Protein AF-A0A4Y2G531-F1 (afdb_monomer_lite)

Radius of gyration: 19.75 Å; chains: 1; bounding box: 30×28×68 Å

Secondary structure (DSSP, 8-state):
------PPP----HHHHHHHHHTTT--BSTTSSB-PPTT-GGG-HIIIIIHHHHHHHHSSS--SSHHHHHHHHHHHHHT--HHHHHT-

Sequence (88 aa):
MVPTQRRPPLKVSSVQQNIRDTFQQQVIGYGGCVEWPLRSPDLNPLDFFLWGYIKQRVYATPPPTLQELRNRITDACASVSPTILYNV

Organism: Araneus ventricosus (NCBI:txid182803)

pLDDT: mean 70.26, std 16.35, range [27.05, 93.75]

Foldseek 3Di:
DDPPPPDPPDDCPPVNVVVCVVCVLCDADCPGPHDDDDPPLVPPCCSPPVVVQLCCQLVVDPQPDPVSSVVSSVVSVVPDDVVVVVVD

Structure (mmCIF, N/CA/C/O backbone):
data_AF-A0A4Y2G531-F1
#
_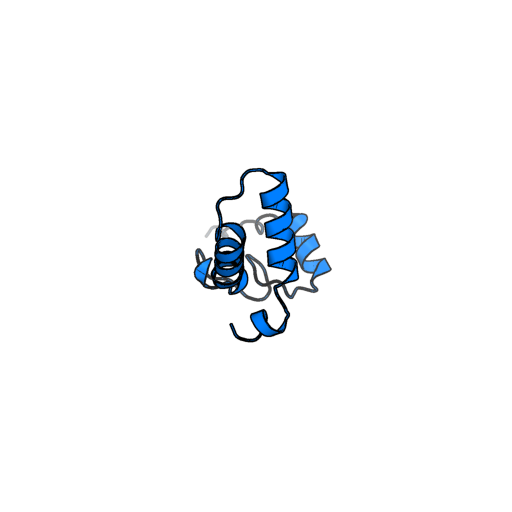entry.id   AF-A0A4Y2G531-F1
#
loop_
_atom_site.group_PDB
_atom_site.id
_atom_site.type_symbol
_atom_site.label_atom_id
_atom_site.label_alt_id
_atom_site.label_comp_id
_atom_site.label_asym_id
_atom_site.label_entity_id
_atom_site.label_seq_id
_atom_site.pdbx_PDB_ins_code
_atom_site.Cartn_x
_atom_site.Cartn_y
_atom_site.Cartn_z
_atom_site.occupancy
_atom_site.B_iso_or_equiv
_atom_site.auth_seq_id
_atom_site.auth_comp_id
_atom_site.auth_asym_id
_atom_site.auth_atom_id
_atom_site.pdbx_PDB_model_num
ATOM 1 N N . MET A 1 1 ? 5.391 -17.206 55.105 1.00 41.50 1 MET A N 1
ATOM 2 C CA . MET A 1 1 ? 4.583 -16.633 54.006 1.00 41.50 1 MET A CA 1
ATOM 3 C C . MET A 1 1 ? 5.301 -15.393 53.500 1.00 41.50 1 MET A C 1
ATOM 5 O O . MET A 1 1 ? 5.394 -14.424 54.238 1.00 41.50 1 MET A O 1
ATOM 9 N N . VAL A 1 2 ? 5.902 -15.456 52.312 1.00 37.81 2 VAL A N 1
ATOM 10 C CA . VAL A 1 2 ? 6.620 -14.327 51.697 1.00 37.81 2 VAL A CA 1
ATOM 11 C C . VAL A 1 2 ? 5.638 -13.611 50.767 1.00 37.81 2 VAL A C 1
ATOM 13 O O . VAL A 1 2 ? 5.013 -14.298 49.958 1.00 37.81 2 VAL A O 1
ATOM 16 N N . PRO A 1 3 ? 5.456 -12.281 50.852 1.00 38.59 3 PRO A N 1
ATOM 17 C CA . PRO A 1 3 ? 4.603 -11.574 49.910 1.00 38.59 3 PRO A CA 1
ATOM 18 C C . PRO A 1 3 ? 5.233 -11.652 48.523 1.00 38.59 3 PRO A C 1
ATOM 20 O O . PRO A 1 3 ? 6.378 -11.244 48.320 1.00 38.59 3 PRO A O 1
ATOM 23 N N . THR A 1 4 ? 4.484 -12.184 47.565 1.00 42.81 4 THR A N 1
ATOM 24 C CA . THR A 1 4 ? 4.841 -12.197 46.151 1.00 42.81 4 THR A CA 1
ATOM 25 C C . THR A 1 4 ? 5.035 -10.750 45.703 1.00 42.81 4 THR A C 1
ATOM 27 O O . THR A 1 4 ? 4.072 -9.993 45.586 1.00 42.81 4 THR A O 1
ATOM 30 N N . GLN A 1 5 ? 6.293 -10.354 45.498 1.00 41.50 5 GLN A N 1
ATOM 31 C CA . GLN A 1 5 ? 6.679 -9.119 44.822 1.00 41.50 5 GLN A CA 1
ATOM 32 C C . GLN A 1 5 ? 5.864 -9.035 43.525 1.00 41.50 5 GLN A C 1
ATOM 34 O O . GLN A 1 5 ? 6.099 -9.791 42.579 1.00 41.50 5 GLN A O 1
ATOM 39 N N . ARG A 1 6 ? 4.848 -8.163 43.491 1.00 36.09 6 ARG A N 1
ATOM 40 C CA . ARG A 1 6 ? 4.201 -7.804 42.231 1.00 36.09 6 ARG A CA 1
ATOM 41 C C . ARG A 1 6 ? 5.304 -7.177 41.391 1.00 36.09 6 ARG A C 1
ATOM 43 O O . ARG A 1 6 ? 5.804 -6.114 41.753 1.00 36.09 6 ARG A O 1
ATOM 50 N N . ARG A 1 7 ? 5.718 -7.858 40.318 1.00 27.05 7 ARG A N 1
ATOM 51 C CA . ARG A 1 7 ? 6.664 -7.288 39.356 1.00 27.05 7 ARG A CA 1
ATOM 52 C C . ARG A 1 7 ? 6.124 -5.910 38.953 1.00 27.05 7 ARG A C 1
ATOM 54 O O . ARG A 1 7 ? 4.936 -5.834 38.625 1.00 27.05 7 ARG A O 1
ATOM 61 N N . PRO A 1 8 ? 6.933 -4.840 39.004 1.00 37.72 8 PRO A N 1
ATOM 62 C CA . PRO A 1 8 ? 6.486 -3.529 38.559 1.00 37.72 8 PRO A CA 1
ATOM 63 C C . PRO A 1 8 ? 5.966 -3.657 37.122 1.00 37.72 8 PRO A C 1
ATOM 65 O O . PRO A 1 8 ? 6.568 -4.408 36.344 1.00 37.72 8 PRO A O 1
ATOM 68 N N . PRO A 1 9 ? 4.840 -3.002 36.776 1.00 46.06 9 PRO A N 1
ATOM 69 C CA . PRO A 1 9 ? 4.279 -3.084 35.436 1.00 46.06 9 PRO A CA 1
ATOM 70 C C . PRO A 1 9 ? 5.393 -2.748 34.452 1.00 46.06 9 PRO A C 1
ATOM 72 O O . PRO A 1 9 ? 6.031 -1.698 34.562 1.00 46.06 9 PRO A O 1
ATOM 75 N N . LEU A 1 10 ? 5.689 -3.712 33.574 1.00 45.88 10 LEU A N 1
ATOM 76 C CA . LEU A 1 10 ? 6.700 -3.595 32.530 1.00 45.88 10 LEU A CA 1
ATOM 77 C C . LEU A 1 10 ? 6.536 -2.220 31.889 1.00 45.88 10 LEU A C 1
ATOM 79 O O . LEU A 1 10 ? 5.448 -1.912 31.405 1.00 45.88 10 LEU A O 1
ATOM 83 N N . LYS A 1 11 ? 7.590 -1.396 31.998 1.00 50.53 11 LYS A N 1
ATOM 84 C CA . LYS A 1 11 ? 7.657 -0.009 31.524 1.00 50.53 11 LYS A CA 1
ATOM 85 C C . LYS A 1 11 ? 6.847 0.132 30.239 1.00 50.53 11 LYS A C 1
ATOM 87 O O . LYS A 1 11 ? 7.293 -0.324 29.187 1.00 50.53 11 LYS A O 1
ATOM 92 N N . VAL A 1 12 ? 5.682 0.771 30.335 1.00 57.50 12 VAL A N 1
ATOM 93 C CA . VAL A 1 12 ? 5.006 1.293 29.152 1.00 57.50 12 VAL A CA 1
ATOM 94 C C . VAL A 1 12 ? 6.015 2.210 28.477 1.00 57.50 12 VAL A C 1
ATOM 96 O O . VAL A 1 12 ? 6.546 3.133 29.097 1.00 57.50 12 VAL A O 1
ATOM 99 N N . SER A 1 13 ? 6.410 1.862 27.256 1.00 70.12 13 SER A N 1
ATOM 100 C CA . SER A 1 13 ? 7.399 2.661 26.536 1.00 70.12 13 SER A CA 1
ATOM 101 C C . SER A 1 13 ? 6.844 4.074 26.337 1.00 70.12 13 SER A C 1
ATOM 103 O O . SER A 1 13 ? 5.631 4.250 26.212 1.00 70.12 13 SER A O 1
ATOM 105 N N . SER A 1 14 ? 7.707 5.092 26.262 1.00 71.06 14 SER A N 1
ATOM 106 C CA . SER A 1 14 ? 7.266 6.463 25.950 1.00 71.06 14 SER A CA 1
ATOM 107 C C . SER A 1 14 ? 6.440 6.517 24.657 1.00 71.06 14 SER A C 1
ATOM 109 O O . SER A 1 14 ? 5.535 7.333 24.525 1.00 71.06 14 SER A O 1
ATOM 111 N N . VAL A 1 15 ? 6.708 5.580 23.740 1.00 67.56 15 VAL A N 1
ATOM 112 C CA . VAL A 1 15 ? 5.946 5.353 22.509 1.00 67.56 15 VAL A CA 1
ATOM 113 C C . VAL A 1 15 ? 4.511 4.905 22.810 1.00 67.56 15 VAL A C 1
ATOM 115 O O . VAL A 1 15 ? 3.574 5.484 22.276 1.00 67.56 15 VAL A O 1
ATOM 118 N N . GLN A 1 16 ? 4.304 3.933 23.704 1.00 70.31 16 GLN A N 1
ATOM 119 C CA . GLN A 1 16 ? 2.956 3.487 24.084 1.00 70.31 16 GLN A CA 1
ATOM 120 C C . GLN A 1 16 ? 2.143 4.582 24.776 1.00 70.31 16 GLN A C 1
ATOM 122 O O . GLN A 1 16 ? 0.942 4.686 24.532 1.00 70.31 16 GLN A O 1
ATOM 127 N N . GLN A 1 17 ? 2.779 5.401 25.616 1.00 72.38 17 GLN A N 1
ATOM 128 C CA . GLN A 1 17 ? 2.095 6.515 26.270 1.00 72.38 17 GLN A CA 1
ATOM 129 C C . GLN A 1 17 ? 1.677 7.580 25.248 1.00 72.38 17 GLN A C 1
ATOM 131 O O . GLN A 1 17 ? 0.514 7.965 25.207 1.00 72.38 17 GLN A O 1
ATOM 136 N N . ASN A 1 18 ? 2.586 7.959 24.347 1.00 76.19 18 ASN A N 1
ATOM 137 C CA . ASN A 1 18 ? 2.298 8.920 23.286 1.00 76.19 18 ASN A CA 1
ATOM 138 C C . ASN A 1 18 ? 1.149 8.465 22.369 1.00 76.19 18 ASN A C 1
ATOM 140 O O . ASN A 1 18 ? 0.273 9.259 22.033 1.00 76.19 18 ASN A O 1
ATOM 144 N N . ILE A 1 19 ? 1.110 7.180 22.012 1.00 72.56 19 ILE A N 1
ATOM 145 C CA . ILE A 1 19 ? 0.030 6.609 21.200 1.00 72.56 19 ILE A CA 1
ATOM 146 C C . ILE A 1 19 ? -1.300 6.664 21.967 1.00 72.56 19 ILE A C 1
ATOM 148 O O . ILE A 1 19 ? -2.313 7.089 21.417 1.00 72.56 19 ILE A O 1
ATOM 152 N N . ARG A 1 20 ? -1.316 6.287 23.250 1.00 72.19 20 ARG A N 1
ATOM 153 C CA . ARG A 1 20 ? -2.535 6.351 24.073 1.00 72.19 20 ARG A CA 1
ATOM 154 C C . ARG A 1 20 ? -3.081 7.771 24.202 1.00 72.19 20 ARG A C 1
ATOM 156 O O . ARG A 1 20 ? -4.294 7.941 24.099 1.00 72.19 20 ARG A O 1
ATOM 163 N N . ASP A 1 21 ? -2.206 8.754 24.394 1.00 78.44 21 ASP A N 1
ATOM 164 C CA . ASP A 1 21 ? -2.591 10.161 24.543 1.00 78.44 21 ASP A CA 1
ATOM 165 C C . ASP A 1 21 ? -3.100 10.744 23.216 1.00 78.44 21 ASP A C 1
ATOM 167 O O . ASP A 1 21 ? -4.109 11.447 23.190 1.00 78.44 21 ASP A O 1
ATOM 171 N N . THR A 1 22 ? -2.456 10.389 22.101 1.00 78.44 22 THR A N 1
ATOM 172 C CA . THR A 1 22 ? -2.829 10.858 20.756 1.00 78.44 22 THR A CA 1
ATOM 173 C C . THR A 1 22 ? -4.191 10.325 20.318 1.00 78.44 22 THR A C 1
ATOM 175 O O . THR A 1 22 ? -4.978 11.048 19.713 1.00 78.44 22 THR A O 1
ATOM 178 N N . PHE A 1 23 ? -4.488 9.067 20.646 1.00 71.88 23 PHE A N 1
ATOM 179 C CA . PHE A 1 23 ? -5.713 8.386 20.224 1.00 71.88 23 PHE A CA 1
ATOM 180 C C . PHE A 1 23 ? -6.748 8.249 21.348 1.00 71.88 23 PHE A C 1
ATOM 182 O O . PHE A 1 23 ? -7.648 7.424 21.243 1.00 71.88 23 PHE A O 1
ATOM 189 N N . GLN A 1 24 ? -6.635 9.020 22.438 1.00 76.06 24 GLN A N 1
ATOM 190 C CA . GLN A 1 24 ? -7.607 9.035 23.546 1.00 76.06 24 GLN A CA 1
ATOM 191 C C . GLN A 1 24 ? -7.973 7.631 24.074 1.00 76.06 24 GLN A C 1
ATOM 193 O O . GLN A 1 24 ? -9.133 7.327 24.338 1.00 76.06 24 GLN A O 1
ATOM 198 N N . GLN A 1 25 ? -6.980 6.746 24.202 1.00 68.38 25 GLN A N 1
ATOM 199 C CA . GLN A 1 25 ? -7.144 5.326 24.559 1.00 68.38 25 GLN A CA 1
ATOM 200 C C . GLN A 1 25 ? -7.960 4.457 23.576 1.00 68.38 25 GLN A C 1
ATOM 202 O O . GLN A 1 25 ? -8.101 3.257 23.817 1.00 68.38 25 GLN A O 1
ATOM 207 N N . GLN A 1 26 ? -8.411 4.987 22.436 1.00 65.31 26 GLN A N 1
ATOM 208 C CA . GLN A 1 26 ? -9.061 4.236 21.350 1.00 65.31 26 GLN A CA 1
ATOM 209 C C . GLN A 1 26 ? -8.040 3.482 20.489 1.00 65.31 26 GLN A C 1
ATOM 211 O O . GLN A 1 26 ? -8.031 3.545 19.263 1.00 65.31 26 GLN A O 1
ATOM 216 N N . VAL A 1 27 ? -7.131 2.776 21.150 1.00 63.34 27 VAL A N 1
ATOM 217 C CA . VAL A 1 27 ? -6.079 2.006 20.499 1.00 63.34 27 VAL A CA 1
ATOM 218 C C . VAL A 1 27 ? -6.434 0.540 20.647 1.00 63.34 27 VAL A C 1
ATOM 220 O O . VAL A 1 27 ? -6.632 0.052 21.761 1.00 63.34 27 VAL A O 1
ATOM 223 N N . ILE A 1 28 ? -6.490 -0.165 19.524 1.00 62.59 28 ILE A N 1
ATOM 224 C CA . ILE A 1 28 ? -6.619 -1.619 19.485 1.00 62.59 28 ILE A CA 1
ATOM 225 C C . ILE A 1 28 ? -5.179 -2.140 19.375 1.00 62.59 28 ILE A C 1
ATOM 227 O O . ILE A 1 28 ? -4.563 -2.038 18.317 1.00 62.59 28 ILE A O 1
ATOM 231 N N . GLY A 1 29 ? -4.590 -2.627 20.471 1.00 63.94 29 GLY A N 1
ATOM 232 C CA . GLY A 1 29 ? -3.184 -3.064 20.496 1.00 63.94 29 GLY A CA 1
ATOM 233 C C . GLY A 1 29 ? -2.777 -3.737 21.808 1.00 63.94 29 GLY A C 1
ATOM 234 O O . GLY A 1 29 ? -3.580 -3.856 22.730 1.00 63.94 29 GLY A O 1
ATOM 235 N N . TYR A 1 30 ? -1.509 -4.147 21.927 1.00 54.19 30 TYR A N 1
ATOM 236 C CA . TYR A 1 30 ? -0.971 -4.673 23.189 1.00 54.19 30 TYR A CA 1
ATOM 237 C C . TYR A 1 30 ? -0.972 -3.563 24.254 1.00 54.19 30 TYR A C 1
ATOM 239 O O . TYR A 1 30 ? -0.199 -2.604 24.169 1.00 54.19 30 TYR A O 1
ATOM 247 N N . GLY A 1 31 ? -1.874 -3.669 25.235 1.00 60.06 31 GLY A N 1
ATOM 248 C CA . GLY A 1 31 ? -2.141 -2.608 26.211 1.00 60.06 31 GLY A CA 1
ATOM 249 C C . GLY A 1 31 ? -3.067 -1.488 25.706 1.00 60.06 31 GLY A C 1
ATOM 250 O O . GLY A 1 31 ? -3.009 -0.382 26.244 1.00 60.06 31 GLY A O 1
ATOM 251 N N . GLY A 1 32 ? -3.873 -1.732 24.672 1.00 59.97 32 GLY A N 1
ATOM 252 C CA . GLY A 1 32 ? -4.994 -0.879 24.265 1.00 59.97 32 GLY A CA 1
ATOM 253 C C . GLY A 1 32 ? -6.282 -1.157 25.057 1.00 59.97 32 GLY A C 1
ATOM 254 O O . GLY A 1 32 ? -6.294 -2.031 25.920 1.00 59.97 32 GLY A O 1
ATOM 255 N N . CYS A 1 33 ? -7.366 -0.425 24.771 1.00 56.69 33 CYS A N 1
ATOM 256 C CA . CYS A 1 33 ? -8.684 -0.635 25.402 1.00 56.69 33 CYS A CA 1
ATOM 257 C C . CYS A 1 33 ? -9.322 -1.978 24.992 1.00 56.69 33 CYS A C 1
ATOM 259 O O . CYS A 1 33 ? -10.073 -2.574 25.760 1.00 56.69 33 CYS A O 1
ATOM 261 N N . VAL A 1 34 ? -8.967 -2.476 23.806 1.00 58.38 34 VAL A N 1
ATOM 262 C CA . VAL A 1 34 ? -9.355 -3.794 23.297 1.00 58.38 34 VAL A CA 1
ATOM 263 C C . VAL A 1 34 ? -8.107 -4.672 23.235 1.00 58.38 34 VAL A C 1
ATOM 265 O O . VAL A 1 34 ? -7.130 -4.332 22.559 1.00 58.38 34 VAL A O 1
ATOM 268 N N . GLU A 1 35 ? -8.132 -5.785 23.966 1.00 59.00 35 GLU A N 1
ATOM 269 C CA . GLU A 1 35 ? -7.037 -6.752 24.024 1.00 59.00 35 GLU A CA 1
ATOM 270 C C . GLU A 1 35 ? -7.016 -7.583 22.731 1.00 59.00 35 GLU A C 1
ATOM 272 O O . GLU A 1 35 ? -7.938 -8.350 22.458 1.00 59.00 35 GLU A O 1
ATOM 277 N N . TRP A 1 36 ? -5.979 -7.410 21.903 1.00 60.91 36 TRP A N 1
ATOM 278 C CA . TRP A 1 36 ? -5.792 -8.266 20.729 1.00 60.91 36 TRP A CA 1
ATOM 279 C C . TRP A 1 36 ? -5.258 -9.637 21.143 1.00 60.91 36 TRP A C 1
ATOM 281 O O . TRP A 1 36 ? -4.283 -9.701 21.901 1.00 60.91 36 TRP A O 1
ATOM 291 N N . PRO A 1 37 ? -5.799 -10.732 20.586 1.00 60.91 37 PRO A N 1
ATOM 292 C CA . PRO A 1 37 ? -5.228 -12.051 20.780 1.00 60.91 37 PRO A CA 1
ATOM 293 C C . PRO A 1 37 ? -3.793 -12.126 20.240 1.00 60.91 37 PRO A C 1
ATOM 295 O O . PRO A 1 37 ? -3.430 -11.548 19.210 1.00 60.91 37 PRO A O 1
ATOM 298 N N . LEU A 1 38 ? -2.957 -12.867 20.965 1.00 52.88 38 LEU A N 1
ATOM 299 C CA . LEU A 1 38 ? -1.561 -13.083 20.617 1.00 52.88 38 LEU A CA 1
ATOM 300 C C . LEU A 1 38 ? -1.472 -13.861 19.289 1.00 52.88 38 LEU A C 1
ATOM 302 O O . LEU A 1 38 ? -1.980 -14.975 19.200 1.00 52.88 38 LEU A O 1
ATOM 306 N N . ARG A 1 39 ? -0.753 -13.313 18.298 1.00 56.84 39 ARG A N 1
ATOM 307 C CA . ARG A 1 39 ? -0.514 -13.900 16.957 1.00 56.84 39 ARG A CA 1
ATOM 308 C C . ARG A 1 39 ? -1.719 -13.950 16.004 1.00 56.84 39 ARG A C 1
ATOM 310 O O . ARG A 1 39 ? -1.871 -14.930 15.283 1.00 56.84 39 ARG A O 1
ATOM 317 N N . SER A 1 40 ? -2.518 -12.890 15.923 1.00 59.31 40 SER A N 1
ATOM 318 C CA . SER A 1 40 ? -3.557 -12.790 14.885 1.00 59.31 40 SER A CA 1
ATOM 319 C C . SER A 1 40 ? -3.352 -11.600 13.940 1.00 59.31 40 SER A C 1
ATOM 321 O O . SER A 1 40 ? -4.171 -10.681 13.948 1.00 59.31 40 SER A O 1
ATOM 323 N N . PRO A 1 41 ? -2.288 -11.593 13.107 1.00 55.78 41 PRO A N 1
ATOM 324 C CA . PRO A 1 41 ? -2.200 -10.638 11.999 1.00 55.78 41 PRO A CA 1
ATOM 325 C C . PRO A 1 41 ? -3.385 -10.792 11.024 1.00 55.78 41 PRO A C 1
ATOM 327 O O . PRO A 1 41 ? -3.807 -9.815 10.417 1.00 55.78 41 PRO A O 1
ATOM 330 N N . ASP A 1 42 ? -3.987 -11.985 10.960 1.00 57.94 42 ASP A N 1
ATOM 331 C CA . ASP A 1 42 ? -5.151 -12.311 10.124 1.00 57.94 42 ASP A CA 1
ATOM 332 C C . ASP A 1 42 ? -6.444 -11.588 10.528 1.00 57.94 42 ASP A C 1
ATOM 334 O O . ASP A 1 42 ? -7.374 -11.494 9.733 1.00 57.94 42 ASP A O 1
ATOM 338 N N . LEU A 1 43 ? -6.526 -11.085 11.764 1.00 60.12 43 LEU A N 1
ATOM 339 C CA . LEU A 1 43 ? -7.725 -10.415 12.270 1.00 60.12 43 LEU A CA 1
ATOM 340 C C . LEU A 1 43 ? -7.701 -8.898 12.051 1.00 60.12 43 LEU A C 1
ATOM 342 O O . LEU A 1 43 ? -8.646 -8.224 12.448 1.00 60.12 43 LEU A O 1
ATOM 346 N N . ASN A 1 44 ? -6.649 -8.348 11.437 1.00 64.56 44 ASN A N 1
ATOM 347 C CA . ASN A 1 44 ? -6.644 -6.956 11.015 1.00 64.56 44 ASN A CA 1
ATOM 348 C C . ASN A 1 44 ? -7.112 -6.879 9.549 1.00 64.56 44 ASN A C 1
ATOM 350 O O . ASN A 1 44 ? -6.351 -7.263 8.656 1.00 64.56 44 ASN A O 1
ATOM 354 N N . PRO A 1 45 ? -8.319 -6.347 9.268 1.00 65.19 45 PRO A N 1
ATOM 355 C CA . PRO A 1 45 ? -8.817 -6.160 7.904 1.00 65.19 45 PRO A CA 1
ATOM 356 C C . PRO A 1 45 ? -7.815 -5.418 7.009 1.00 65.19 45 PRO A C 1
ATOM 358 O O . PRO A 1 45 ? -7.697 -5.700 5.820 1.00 65.19 45 PRO A O 1
ATOM 361 N N . LEU A 1 46 ? -7.028 -4.505 7.587 1.00 70.12 46 LEU A N 1
ATOM 362 C CA . LEU A 1 46 ? -5.982 -3.773 6.872 1.00 70.12 46 LEU A CA 1
ATOM 363 C C . LEU A 1 46 ? -4.796 -4.671 6.474 1.00 70.12 46 LEU A C 1
ATOM 365 O O . LEU A 1 46 ? -4.237 -4.525 5.389 1.00 70.12 46 LEU A O 1
ATOM 369 N N . ASP A 1 47 ? -4.401 -5.615 7.320 1.00 68.94 47 ASP A N 1
ATOM 370 C CA . ASP A 1 47 ? -3.248 -6.474 7.031 1.00 68.94 47 ASP A CA 1
ATOM 371 C C . ASP A 1 47 ? -3.623 -7.611 6.068 1.00 68.94 47 ASP A C 1
ATOM 373 O O . ASP A 1 47 ? -2.841 -7.972 5.194 1.00 68.94 47 ASP A O 1
ATOM 377 N N . PHE A 1 48 ? -4.856 -8.125 6.148 1.00 67.31 48 PHE A N 1
ATOM 378 C CA . PHE A 1 48 ? -5.327 -9.169 5.236 1.00 67.31 48 PHE A CA 1
ATOM 379 C C . PHE A 1 48 ? -5.796 -8.606 3.886 1.00 67.31 48 PHE A C 1
ATOM 381 O O . PHE A 1 48 ? -5.276 -8.970 2.827 1.00 67.31 48 PHE A O 1
ATOM 388 N N . PHE A 1 49 ? -6.774 -7.698 3.906 1.00 76.88 49 PHE A N 1
ATOM 389 C CA . PHE A 1 49 ? -7.443 -7.239 2.692 1.00 76.88 49 PHE A CA 1
ATOM 390 C C . PHE A 1 49 ? -6.666 -6.118 1.996 1.00 76.88 49 PHE A C 1
ATOM 392 O O . PHE A 1 49 ? -6.338 -6.241 0.814 1.00 76.88 49 PHE A O 1
ATOM 399 N N . LEU A 1 50 ? -6.311 -5.049 2.716 1.00 81.12 50 LEU A N 1
ATOM 400 C CA . LEU A 1 50 ? -5.639 -3.896 2.107 1.00 81.12 50 LEU A CA 1
ATOM 401 C C . LEU A 1 50 ? -4.241 -4.271 1.588 1.00 81.12 50 LEU A C 1
ATOM 403 O O . LEU A 1 50 ? -3.890 -3.912 0.462 1.00 81.12 50 LEU A O 1
ATOM 407 N N . TRP A 1 51 ? -3.461 -5.051 2.341 1.00 82.62 51 TRP A N 1
ATOM 408 C CA . TRP A 1 51 ? -2.159 -5.524 1.858 1.00 82.62 51 TRP A CA 1
ATOM 409 C C . TRP A 1 51 ? -2.275 -6.458 0.646 1.00 82.62 51 TRP A C 1
ATOM 411 O O . TRP A 1 51 ? -1.478 -6.356 -0.291 1.00 82.62 51 TRP A O 1
ATOM 421 N N . GLY A 1 52 ? -3.267 -7.357 0.629 1.00 85.69 52 GLY A N 1
ATOM 422 C CA . GLY A 1 52 ? -3.560 -8.215 -0.523 1.00 85.69 52 GLY A CA 1
ATOM 423 C C . GLY A 1 52 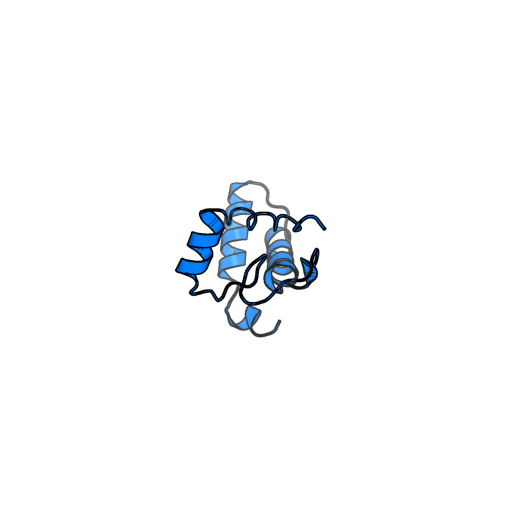? -3.908 -7.403 -1.774 1.00 85.69 52 GLY A C 1
ATOM 424 O O . GLY A 1 52 ? -3.317 -7.612 -2.835 1.00 85.69 52 GLY A O 1
ATOM 425 N N . TYR A 1 53 ? -4.792 -6.418 -1.618 1.00 85.06 53 TYR A N 1
ATOM 426 C CA . TYR A 1 53 ? -5.227 -5.506 -2.673 1.00 85.06 53 TYR A CA 1
ATOM 427 C C . TYR A 1 53 ? -4.074 -4.668 -3.247 1.00 85.06 53 TYR A C 1
ATOM 429 O O . TYR A 1 53 ? -3.889 -4.604 -4.466 1.00 85.06 53 TYR A O 1
ATOM 437 N N . ILE A 1 54 ? -3.252 -4.064 -2.381 1.00 87.50 54 ILE A N 1
ATOM 438 C CA . ILE A 1 54 ? -2.100 -3.259 -2.809 1.00 87.50 54 ILE A CA 1
ATOM 439 C C . ILE A 1 54 ? -1.099 -4.136 -3.564 1.00 87.50 54 ILE A C 1
ATOM 441 O O . ILE A 1 54 ? -0.668 -3.763 -4.655 1.00 87.50 54 ILE A O 1
ATOM 445 N N . LYS A 1 55 ? -0.762 -5.324 -3.039 1.00 86.31 55 LYS A N 1
ATOM 446 C CA . LYS A 1 55 ? 0.153 -6.252 -3.722 1.00 86.31 55 LYS A CA 1
ATOM 447 C C . LYS A 1 55 ? -0.363 -6.638 -5.103 1.00 86.31 55 LYS A C 1
ATOM 449 O O . LYS A 1 55 ? 0.418 -6.620 -6.052 1.00 86.31 55 LYS A O 1
ATOM 454 N N . GLN A 1 56 ? -1.655 -6.939 -5.232 1.00 87.75 56 GLN A N 1
ATOM 455 C CA . GLN A 1 56 ? -2.248 -7.301 -6.516 1.00 87.75 56 GLN A CA 1
ATOM 456 C C . GLN A 1 56 ? -2.086 -6.184 -7.555 1.00 87.75 56 GLN A C 1
ATOM 458 O O . GLN A 1 56 ? -1.732 -6.472 -8.693 1.00 87.75 56 GLN A O 1
ATOM 463 N N . ARG A 1 57 ? -2.284 -4.913 -7.176 1.00 86.62 57 ARG A N 1
ATOM 464 C CA . ARG A 1 57 ? -2.116 -3.772 -8.095 1.00 86.62 57 ARG A CA 1
ATOM 465 C C . ARG A 1 57 ? -0.658 -3.457 -8.411 1.00 86.62 57 ARG A C 1
ATOM 467 O O . ARG A 1 57 ? -0.321 -3.214 -9.565 1.00 86.62 57 ARG A O 1
ATOM 474 N N . VAL A 1 58 ? 0.205 -3.465 -7.400 1.00 88.69 58 VAL A N 1
ATOM 475 C CA . VAL A 1 58 ? 1.622 -3.107 -7.550 1.00 88.69 58 VAL A CA 1
ATOM 476 C C . VAL A 1 58 ? 2.367 -4.134 -8.407 1.00 88.69 58 VAL A C 1
ATOM 478 O O . VAL A 1 58 ? 3.169 -3.751 -9.261 1.00 88.69 58 VAL A O 1
ATOM 481 N N . TYR A 1 59 ? 2.062 -5.421 -8.212 1.00 87.94 59 TYR A N 1
ATOM 482 C CA . TYR A 1 59 ? 2.703 -6.540 -8.906 1.00 87.94 59 TYR A CA 1
ATOM 483 C C . TYR A 1 59 ? 1.886 -7.103 -10.078 1.00 87.94 59 TYR A C 1
ATOM 485 O O . TYR A 1 59 ? 2.296 -8.104 -10.660 1.00 87.94 59 TYR A O 1
ATOM 493 N N . ALA A 1 60 ? 0.775 -6.464 -10.476 1.00 87.56 60 ALA A N 1
ATOM 494 C CA . ALA A 1 60 ? 0.023 -6.842 -11.682 1.00 87.56 60 ALA A CA 1
ATOM 495 C C . ALA A 1 60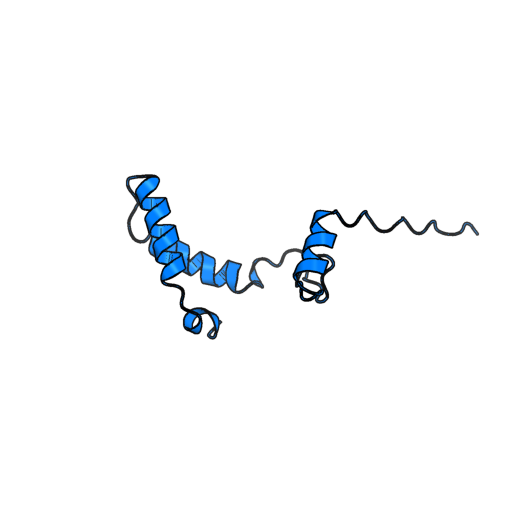 ? 0.920 -6.882 -12.931 1.00 87.56 60 ALA A C 1
ATOM 497 O O . ALA A 1 60 ? 0.735 -7.706 -13.822 1.00 87.56 60 ALA A O 1
ATOM 498 N N . THR A 1 61 ? 1.921 -6.003 -12.974 1.00 86.88 61 THR A N 1
ATOM 499 C CA . THR A 1 61 ? 3.051 -6.088 -13.900 1.00 86.88 61 THR A CA 1
ATOM 500 C C . THR A 1 61 ? 4.349 -5.970 -13.103 1.00 86.88 61 THR A C 1
ATOM 502 O O . THR A 1 61 ? 4.379 -5.215 -12.128 1.00 86.88 61 THR A O 1
ATOM 505 N N . PRO A 1 62 ? 5.431 -6.673 -13.478 1.00 85.94 62 PRO A N 1
ATOM 506 C CA . PRO A 1 62 ? 6.709 -6.552 -12.786 1.00 85.94 62 PRO A CA 1
ATOM 507 C C . PRO A 1 62 ? 7.248 -5.116 -12.928 1.00 85.94 62 PRO A C 1
ATOM 509 O O . PRO A 1 62 ? 7.445 -4.655 -14.056 1.00 85.94 62 PRO A O 1
ATOM 512 N N . PRO A 1 63 ? 7.458 -4.377 -11.822 1.00 84.19 63 PRO A N 1
ATOM 513 C CA . PRO A 1 63 ? 7.947 -3.009 -11.899 1.00 84.19 63 PRO A CA 1
ATOM 514 C C . PRO A 1 63 ? 9.433 -3.004 -12.306 1.00 84.19 63 PRO A C 1
ATOM 516 O O . PRO A 1 63 ? 10.248 -3.641 -11.638 1.00 84.19 63 PRO A O 1
ATOM 519 N N . PRO A 1 64 ? 9.813 -2.284 -13.376 1.00 86.19 64 PRO A N 1
ATOM 520 C CA . PRO A 1 64 ? 11.183 -2.275 -13.892 1.00 86.19 64 PRO A CA 1
ATOM 521 C C . PRO A 1 64 ? 12.158 -1.450 -13.040 1.00 86.19 64 PRO A C 1
ATOM 523 O O . PRO A 1 64 ? 13.367 -1.632 -13.150 1.00 86.19 64 PRO A O 1
ATOM 526 N N . THR A 1 65 ? 11.665 -0.528 -12.202 1.00 93.75 65 THR A N 1
ATOM 527 C CA . THR A 1 65 ? 12.500 0.349 -11.366 1.00 93.75 65 THR A CA 1
ATOM 528 C C . THR A 1 65 ? 11.895 0.564 -9.978 1.00 93.75 65 THR A C 1
ATOM 530 O O . THR A 1 65 ? 10.685 0.450 -9.772 1.00 93.75 65 THR A O 1
ATOM 533 N N . LEU A 1 66 ? 12.739 0.938 -9.010 1.00 92.12 66 LEU A N 1
ATOM 534 C CA . LEU A 1 66 ? 12.290 1.297 -7.658 1.00 92.12 66 LEU A CA 1
ATOM 535 C C . LEU A 1 66 ? 11.387 2.536 -7.642 1.00 92.12 66 LEU A C 1
ATOM 537 O O . LEU A 1 66 ? 10.506 2.640 -6.791 1.00 92.12 66 LEU A O 1
ATOM 541 N N . GLN A 1 67 ? 11.602 3.479 -8.559 1.00 92.56 67 GLN A N 1
ATOM 542 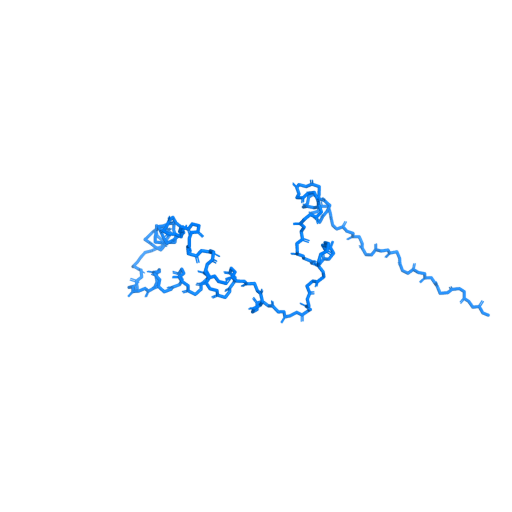C CA . GLN A 1 67 ? 10.763 4.670 -8.671 1.00 92.56 67 GLN A CA 1
ATOM 543 C C . GLN A 1 67 ? 9.350 4.297 -9.119 1.00 92.56 67 GLN A C 1
ATOM 545 O O . GLN A 1 67 ? 8.379 4.725 -8.502 1.00 92.56 67 GLN A O 1
AT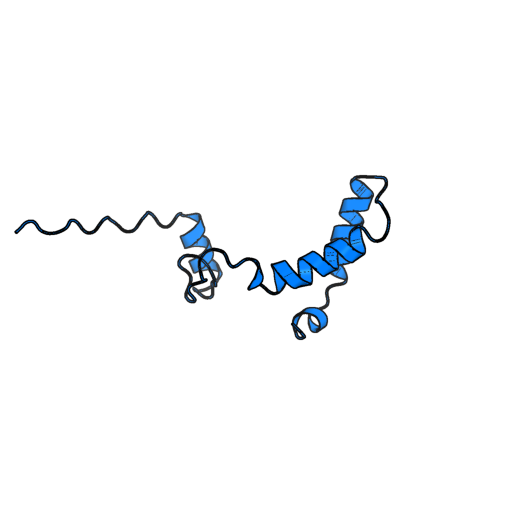OM 550 N N . GLU A 1 68 ? 9.242 3.431 -10.123 1.00 89.88 68 GLU A N 1
ATOM 551 C CA . GLU A 1 68 ? 7.961 2.924 -10.604 1.00 89.88 68 GLU A CA 1
ATOM 552 C C . GLU A 1 68 ? 7.229 2.123 -9.518 1.00 89.88 68 GLU A C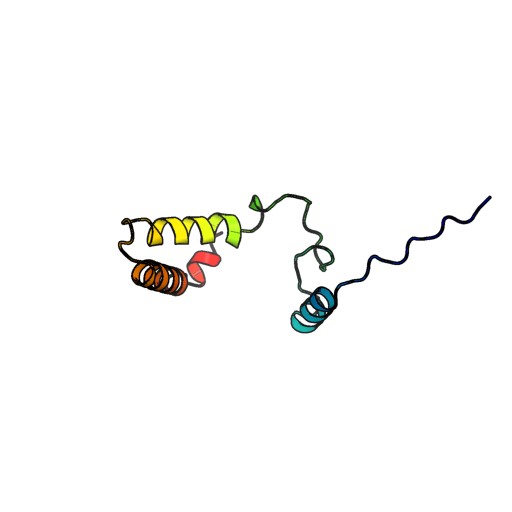 1
ATOM 554 O O . GLU A 1 68 ? 6.029 2.292 -9.317 1.00 89.88 68 GLU A O 1
ATOM 559 N N . LEU A 1 69 ? 7.959 1.319 -8.737 1.00 91.00 69 LEU A N 1
ATOM 560 C CA . LEU A 1 69 ? 7.399 0.623 -7.577 1.00 91.00 69 LEU A CA 1
ATOM 561 C C . LEU A 1 69 ? 6.804 1.605 -6.551 1.00 91.00 69 LEU A C 1
ATOM 563 O O . LEU A 1 69 ? 5.687 1.399 -6.080 1.00 91.00 69 LEU A O 1
ATOM 567 N N . ARG A 1 70 ? 7.523 2.685 -6.216 1.00 91.88 70 ARG A N 1
ATOM 568 C CA . ARG A 1 70 ? 7.044 3.714 -5.274 1.00 91.88 70 ARG A CA 1
ATOM 569 C C . ARG A 1 70 ? 5.811 4.448 -5.795 1.00 91.88 70 ARG A C 1
ATOM 571 O O . ARG A 1 70 ? 4.869 4.655 -5.028 1.00 91.88 70 ARG A O 1
ATOM 578 N N . ASN A 1 71 ? 5.805 4.803 -7.078 1.00 92.00 71 ASN A N 1
ATOM 579 C CA . ASN A 1 71 ? 4.662 5.448 -7.720 1.00 92.00 71 ASN A CA 1
ATOM 580 C C . ASN A 1 71 ? 3.431 4.538 -7.658 1.00 92.00 71 ASN A C 1
ATOM 582 O O . ASN A 1 71 ? 2.398 4.946 -7.143 1.00 92.00 71 ASN A O 1
ATOM 586 N N . ARG A 1 72 ? 3.576 3.260 -8.026 1.00 91.25 72 ARG A N 1
ATOM 587 C CA . ARG A 1 72 ? 2.479 2.282 -7.975 1.00 91.25 72 ARG A CA 1
ATOM 588 C C . ARG A 1 72 ? 1.947 2.031 -6.574 1.00 91.25 72 ARG A C 1
ATOM 590 O O . ARG A 1 72 ? 0.747 1.843 -6.421 1.00 91.25 72 ARG A O 1
ATOM 597 N N . ILE A 1 73 ? 2.810 2.007 -5.557 1.00 89.81 73 ILE A N 1
ATOM 598 C CA . ILE A 1 73 ? 2.364 1.901 -4.160 1.00 89.81 73 ILE A CA 1
ATOM 599 C C . ILE A 1 73 ? 1.530 3.132 -3.793 1.00 89.81 73 ILE A C 1
ATOM 601 O O . ILE A 1 73 ? 0.455 2.989 -3.218 1.00 89.81 73 ILE A O 1
ATOM 605 N N . THR A 1 74 ? 1.995 4.324 -4.168 1.00 91.31 74 THR A N 1
ATOM 606 C CA . THR A 1 74 ? 1.292 5.586 -3.899 1.00 91.31 74 THR A CA 1
ATOM 607 C C . THR A 1 74 ? -0.066 5.620 -4.602 1.00 91.31 74 THR A C 1
ATOM 609 O O . THR A 1 74 ? -1.076 5.895 -3.958 1.00 91.31 74 THR A O 1
ATOM 612 N N . ASP A 1 75 ? -0.116 5.243 -5.879 1.00 89.62 75 ASP A N 1
ATOM 613 C CA . ASP A 1 75 ? -1.345 5.186 -6.675 1.00 89.62 75 ASP A CA 1
ATOM 614 C C . ASP A 1 75 ? -2.311 4.112 -6.164 1.00 89.62 75 ASP A C 1
ATOM 616 O O . ASP A 1 75 ? -3.519 4.339 -6.071 1.00 89.62 75 ASP A O 1
ATOM 620 N N . ALA A 1 76 ? -1.796 2.937 -5.785 1.00 88.62 76 ALA A N 1
ATOM 621 C CA . ALA A 1 76 ? -2.602 1.877 -5.194 1.00 88.62 76 ALA A CA 1
ATOM 622 C C . ALA A 1 76 ? -3.246 2.356 -3.889 1.00 88.62 76 ALA A C 1
ATOM 624 O O . ALA A 1 76 ? -4.454 2.188 -3.736 1.00 88.62 76 ALA A O 1
ATOM 625 N N . CYS A 1 77 ? -2.486 3.013 -3.009 1.00 86.62 77 CYS A N 1
ATOM 626 C CA . CYS A 1 77 ? -3.003 3.614 -1.781 1.00 86.62 77 CYS A CA 1
ATOM 627 C C . CYS A 1 77 ? -4.027 4.724 -2.061 1.00 86.62 77 CYS A C 1
ATOM 629 O O . CYS A 1 77 ? -5.079 4.740 -1.432 1.00 86.62 77 CYS A O 1
ATOM 631 N N . ALA A 1 78 ? -3.775 5.607 -3.031 1.00 87.19 78 ALA A N 1
ATOM 632 C CA . ALA A 1 78 ? -4.710 6.669 -3.413 1.00 87.19 78 ALA A CA 1
ATOM 633 C C . ALA A 1 78 ? -6.018 6.125 -4.019 1.00 87.19 78 ALA A C 1
ATOM 635 O O . ALA A 1 78 ? -7.070 6.748 -3.899 1.00 87.19 78 ALA A O 1
ATOM 636 N N . SER A 1 79 ? -5.972 4.944 -4.646 1.00 85.56 79 SER A N 1
ATOM 637 C CA . SER A 1 79 ? -7.155 4.272 -5.196 1.00 85.56 79 SER A CA 1
ATOM 638 C C . SER A 1 79 ? -8.041 3.600 -4.141 1.00 85.56 79 SER A C 1
ATOM 640 O O . SER A 1 79 ? -9.163 3.195 -4.456 1.00 85.56 79 SER A O 1
ATOM 642 N N . VAL A 1 80 ? -7.549 3.444 -2.907 1.00 83.62 80 VAL A N 1
ATOM 643 C CA . VAL A 1 80 ? -8.322 2.881 -1.796 1.00 83.62 80 VAL A CA 1
ATOM 644 C C . VAL A 1 80 ? -9.289 3.954 -1.317 1.00 83.62 80 VAL A C 1
ATOM 646 O O . VAL A 1 80 ? -8.939 4.864 -0.571 1.00 83.62 80 VAL A O 1
ATOM 649 N N . SER A 1 81 ? -10.529 3.856 -1.780 1.00 76.94 81 SER A N 1
ATOM 650 C CA . SER A 1 81 ? -11.616 4.704 -1.308 1.00 76.94 81 SER A CA 1
ATOM 651 C C . SER A 1 81 ? -12.164 4.187 0.028 1.00 76.94 81 SER A C 1
ATOM 653 O O . SER A 1 81 ? -12.104 2.985 0.295 1.00 76.94 81 SER A O 1
ATOM 655 N N . PRO A 1 82 ? -12.761 5.054 0.868 1.00 70.94 82 PRO A N 1
ATOM 656 C CA . PRO A 1 82 ? -13.387 4.629 2.120 1.00 70.94 82 PRO A CA 1
ATOM 657 C C . PRO A 1 82 ? -14.425 3.516 1.918 1.00 70.94 82 PRO A C 1
ATOM 659 O O . PRO A 1 82 ? -14.535 2.617 2.740 1.00 70.94 82 PRO A O 1
ATOM 662 N N . THR A 1 83 ? -15.137 3.513 0.789 1.00 68.12 83 THR A N 1
ATOM 663 C CA . THR A 1 83 ? -16.120 2.479 0.420 1.00 68.12 83 THR A CA 1
ATOM 664 C C . THR A 1 83 ? -15.516 1.085 0.252 1.00 68.12 83 THR A C 1
ATOM 666 O O . THR A 1 83 ? -16.188 0.102 0.540 1.00 68.12 83 THR A O 1
ATOM 669 N N . ILE A 1 84 ? -14.248 0.983 -0.158 1.00 69.75 84 ILE A N 1
ATOM 670 C CA . ILE A 1 84 ? -13.509 -0.287 -0.223 1.00 69.75 84 ILE A CA 1
ATOM 671 C C . ILE A 1 84 ? -13.224 -0.828 1.189 1.00 69.75 84 ILE A C 1
ATOM 673 O O . ILE A 1 84 ? -13.134 -2.038 1.369 1.00 69.75 84 ILE A O 1
ATOM 677 N N . LEU A 1 85 ? -13.125 0.053 2.189 1.00 67.19 85 LEU A N 1
ATOM 678 C CA . LEU A 1 85 ? -12.861 -0.296 3.587 1.00 67.19 85 LEU A CA 1
ATOM 679 C C . LEU A 1 85 ? -14.137 -0.565 4.404 1.00 67.19 85 LEU A C 1
ATOM 681 O O . LEU A 1 85 ? -14.054 -1.228 5.429 1.00 67.19 85 LEU A O 1
ATOM 685 N N . TYR A 1 86 ? -15.305 -0.081 3.964 1.00 60.88 86 TYR A N 1
ATOM 686 C CA . TYR A 1 86 ? -16.594 -0.330 4.635 1.00 60.88 86 TYR A CA 1
ATOM 687 C C . TYR A 1 86 ? -17.187 -1.721 4.359 1.00 60.88 86 TYR A C 1
ATOM 689 O O . TYR A 1 86 ? -18.093 -2.140 5.072 1.00 60.88 86 TYR A O 1
ATOM 697 N N . ASN A 1 87 ? -16.695 -2.421 3.333 1.00 58.06 87 ASN A N 1
ATOM 698 C CA . ASN A 1 87 ? -17.212 -3.722 2.894 1.00 58.06 87 ASN A CA 1
ATOM 699 C C . ASN A 1 87 ? -16.357 -4.915 3.367 1.00 58.06 87 ASN A C 1
ATOM 701 O O . ASN A 1 87 ? -16.464 -5.996 2.784 1.00 58.06 87 ASN A O 1
ATOM 705 N N . VAL A 1 88 ? -15.486 -4.712 4.363 1.00 54.38 88 VAL A N 1
ATOM 706 C CA . VAL A 1 88 ? -14.610 -5.753 4.931 1.00 54.38 88 VAL A CA 1
ATOM 707 C C . VAL A 1 88 ? -15.120 -6.200 6.291 1.00 54.38 88 VAL A C 1
ATOM 709 O O . VAL A 1 88 ? -15.505 -5.314 7.086 1.00 54.38 88 VAL A O 1
#

InterPro domains:
  IPR036397 Ribonuclease H superfamily [G3DSA:3.30.420.10] (9-88)